Protein AF-A0A834WHI6-F1 (afdb_monomer_lite)

Sequence (49 aa):
MASTQASLLLQKQLKDLCKNPVDGFSAGLVDENNIFEWSVTIIGPPDTL

Radius of gyration: 13.5 Å; chains: 1; bounding box: 32×17×40 Å

Structure (mmCIF, N/CA/C/O backbone):
data_AF-A0A834WHI6-F1
#
_entry.id   AF-A0A834WHI6-F1
#
loop_
_atom_site.group_PDB
_atom_site.id
_atom_site.type_symbol
_atom_site.label_atom_id
_atom_site.label_alt_id
_atom_site.label_comp_id
_atom_site.label_asym_id
_atom_site.label_entity_id
_atom_site.label_seq_id
_atom_site.pdbx_PDB_ins_code
_atom_site.Cartn_x
_atom_site.Cartn_y
_atom_site.Cartn_z
_atom_site.occupancy
_atom_site.B_iso_or_equiv
_atom_site.auth_seq_id
_atom_site.auth_comp_id
_atom_site.auth_asym_id
_atom_site.auth_atom_id
_atom_site.pdbx_PDB_model_num
ATOM 1 N N . MET A 1 1 ? -12.023 6.671 21.338 1.00 56.06 1 MET A N 1
ATOM 2 C CA . MET A 1 1 ? -11.625 7.908 20.630 1.00 56.06 1 MET A CA 1
ATOM 3 C C . MET A 1 1 ? -12.528 8.043 19.417 1.00 56.06 1 MET A C 1
ATOM 5 O O . MET A 1 1 ? -12.725 7.040 18.744 1.00 56.06 1 MET A O 1
ATOM 9 N N . ALA A 1 2 ? -13.149 9.201 19.187 1.00 67.56 2 ALA A N 1
ATOM 10 C CA . ALA A 1 2 ? -13.964 9.398 17.988 1.00 67.56 2 ALA A CA 1
ATOM 11 C C . ALA A 1 2 ? -13.062 9.329 16.745 1.00 67.56 2 ALA A C 1
ATOM 13 O O . ALA A 1 2 ? -11.970 9.899 16.755 1.00 67.56 2 ALA A O 1
ATOM 14 N N . SER A 1 3 ? -13.493 8.618 15.704 1.00 74.56 3 SER A N 1
ATOM 15 C CA . SER A 1 3 ? -12.778 8.588 14.430 1.00 74.56 3 SER A CA 1
ATOM 16 C C . SER A 1 3 ? -12.754 9.992 13.827 1.00 74.56 3 SER A C 1
ATOM 18 O O . SER A 1 3 ? -13.774 10.675 13.726 1.00 74.56 3 S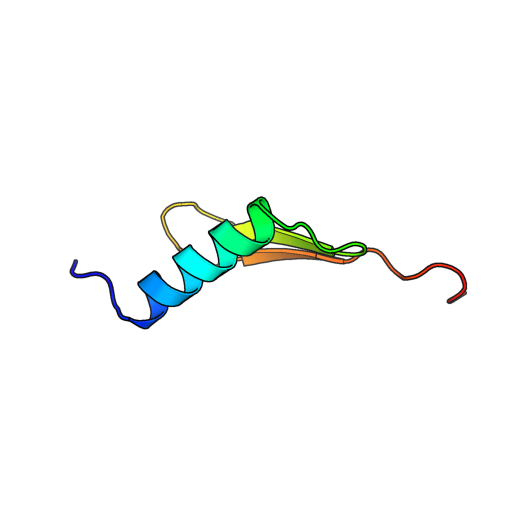ER A O 1
ATOM 20 N N . THR A 1 4 ? -11.565 10.455 13.452 1.00 90.75 4 THR A N 1
ATOM 21 C CA . THR A 1 4 ? -11.396 11.736 12.764 1.00 90.75 4 THR A CA 1
ATOM 22 C C . THR A 1 4 ? -11.781 11.576 11.296 1.00 90.75 4 THR A C 1
ATOM 24 O O . THR A 1 4 ? -11.644 10.486 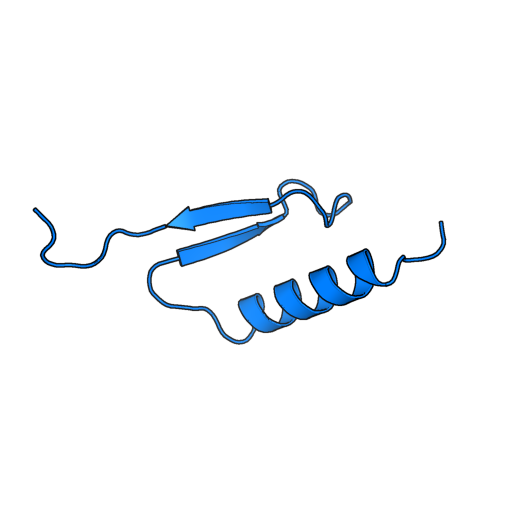10.733 1.00 90.75 4 THR A O 1
ATOM 27 N N . GLN A 1 5 ? -12.210 12.651 10.630 1.00 94.88 5 GLN A N 1
ATOM 28 C CA . GLN A 1 5 ? -12.478 12.596 9.184 1.00 94.88 5 GLN A CA 1
ATOM 29 C C . GLN A 1 5 ? -11.270 12.072 8.388 1.00 94.88 5 GLN A C 1
ATOM 31 O O . GLN A 1 5 ? -11.447 11.310 7.442 1.00 94.88 5 GLN A O 1
ATOM 36 N N . ALA A 1 6 ? -10.051 12.404 8.825 1.00 94.75 6 ALA A N 1
ATOM 37 C CA . ALA A 1 6 ? -8.820 11.874 8.249 1.00 94.75 6 ALA A CA 1
ATOM 38 C C . ALA A 1 6 ? -8.738 10.341 8.366 1.00 94.75 6 ALA A C 1
ATOM 40 O O . ALA A 1 6 ? -8.506 9.668 7.366 1.00 94.75 6 ALA A O 1
ATOM 41 N N . SER A 1 7 ? -9.005 9.775 9.552 1.00 94.38 7 SER A N 1
ATOM 42 C CA . SER A 1 7 ? -9.004 8.314 9.735 1.00 94.38 7 SER A CA 1
ATOM 43 C C . SER A 1 7 ? -10.047 7.604 8.864 1.00 94.38 7 SER A C 1
ATOM 45 O O . SER A 1 7 ? -9.752 6.560 8.289 1.00 94.38 7 SER A O 1
ATOM 47 N N . LEU A 1 8 ? -11.236 8.193 8.700 1.00 95.62 8 LEU A N 1
ATOM 48 C CA . LEU A 1 8 ? -12.298 7.633 7.860 1.00 95.62 8 LEU A CA 1
ATOM 49 C C . LEU A 1 8 ? -11.921 7.646 6.374 1.00 95.62 8 LEU A C 1
ATOM 51 O O . LEU A 1 8 ? -12.188 6.680 5.657 1.00 95.62 8 LEU A O 1
ATOM 55 N N . LEU A 1 9 ? -11.285 8.726 5.911 1.00 96.75 9 LEU A N 1
ATOM 56 C CA . LEU A 1 9 ? -10.798 8.828 4.538 1.00 96.75 9 LEU A CA 1
ATOM 57 C C . LEU A 1 9 ? -9.720 7.777 4.252 1.00 96.75 9 LEU A C 1
ATOM 59 O O . LEU A 1 9 ? -9.833 7.056 3.262 1.00 96.75 9 LEU A O 1
ATOM 63 N N . LEU A 1 10 ? -8.727 7.649 5.135 1.00 96.06 10 LEU A N 1
ATOM 64 C CA . LEU A 1 10 ? -7.636 6.686 4.970 1.00 96.06 10 LEU A CA 1
ATOM 65 C C . LEU A 1 10 ? -8.144 5.239 4.992 1.00 96.06 10 LEU A C 1
ATOM 67 O O . LEU A 1 10 ? -7.737 4.437 4.157 1.00 96.06 10 LEU A O 1
ATOM 71 N N . GLN A 1 11 ? -9.098 4.908 5.869 1.00 94.88 11 GLN A N 1
ATOM 72 C CA . GLN A 1 11 ? -9.747 3.589 5.876 1.00 94.88 11 GLN A CA 1
ATOM 73 C C . GLN A 1 11 ? -10.471 3.290 4.560 1.00 94.88 11 GLN A C 1
ATOM 75 O O . GLN A 1 11 ? -10.395 2.171 4.049 1.00 94.88 11 GLN A O 1
ATOM 80 N N . LYS A 1 12 ? -11.170 4.283 3.993 1.00 96.12 12 LYS A N 1
ATOM 81 C CA . LYS A 1 12 ? -11.820 4.137 2.687 1.00 96.12 12 LYS A CA 1
ATOM 82 C C . LYS A 1 12 ? -10.785 3.895 1.586 1.00 96.12 12 LYS A C 1
ATOM 84 O O . LYS A 1 12 ? -10.945 2.952 0.820 1.00 96.12 12 LYS A O 1
ATOM 89 N N . GLN A 1 13 ? -9.727 4.702 1.537 1.00 95.19 13 GLN A N 1
ATOM 90 C CA . GLN A 1 13 ? -8.665 4.575 0.534 1.00 95.19 13 GLN A CA 1
ATOM 91 C C . GLN A 1 13 ? -7.952 3.223 0.621 1.00 95.19 13 GLN A C 1
ATOM 93 O O . GLN A 1 13 ? -7.752 2.582 -0.406 1.00 95.19 13 GLN A O 1
ATOM 98 N N . LEU A 1 14 ? -7.642 2.751 1.834 1.00 95.00 14 LEU A N 1
ATOM 99 C CA . LEU A 1 14 ? -7.054 1.428 2.049 1.00 95.00 14 LEU A CA 1
ATOM 100 C C . LEU A 1 14 ? -7.969 0.327 1.505 1.00 95.00 14 LEU A C 1
ATOM 102 O O . LEU A 1 14 ? -7.531 -0.544 0.761 1.00 95.00 14 LEU A O 1
ATOM 106 N N . LYS A 1 15 ? -9.266 0.398 1.820 1.00 95.19 15 LYS A N 1
ATOM 107 C CA . LYS A 1 15 ? -10.252 -0.571 1.332 1.00 95.19 15 LYS A CA 1
ATOM 108 C C . LYS A 1 15 ? -10.388 -0.547 -0.191 1.00 95.19 15 LYS A C 1
ATOM 110 O O . LYS A 1 15 ? -10.563 -1.603 -0.796 1.00 95.19 15 LYS A O 1
ATOM 115 N N . ASP A 1 16 ? -10.330 0.633 -0.799 1.00 95.62 16 ASP A N 1
ATOM 116 C CA . ASP A 1 16 ? -10.412 0.792 -2.250 1.00 95.62 16 ASP A CA 1
ATOM 117 C C . ASP A 1 16 ? -9.157 0.236 -2.944 1.00 95.62 16 ASP A C 1
ATOM 119 O O . ASP A 1 16 ? -9.306 -0.442 -3.960 1.00 95.62 16 ASP A O 1
ATOM 123 N N . LEU A 1 17 ? -7.965 0.417 -2.359 1.00 94.06 17 LEU A N 1
ATOM 124 C CA . LEU A 1 17 ? -6.707 -0.189 -2.818 1.00 94.06 17 LEU A CA 1
ATOM 125 C C . LEU A 1 17 ? -6.717 -1.720 -2.706 1.00 94.06 17 LEU A C 1
ATOM 127 O O . LEU A 1 17 ? -6.291 -2.402 -3.630 1.00 94.06 17 LEU A O 1
ATOM 131 N N . CYS A 1 18 ? -7.246 -2.283 -1.614 1.00 89.62 18 CYS A N 1
ATOM 132 C CA . CYS A 1 18 ? -7.367 -3.740 -1.474 1.00 89.62 18 CYS A CA 1
ATOM 133 C C . CYS A 1 18 ? -8.335 -4.355 -2.497 1.00 89.62 18 CYS A C 1
ATOM 135 O O . CYS A 1 18 ? -8.169 -5.505 -2.892 1.00 89.62 18 CYS A O 1
ATOM 137 N N . LYS A 1 19 ? -9.374 -3.612 -2.899 1.00 94.88 19 LYS A N 1
ATOM 138 C CA . LYS A 1 19 ? -10.349 -4.062 -3.903 1.00 94.88 19 LYS A CA 1
ATOM 139 C C . LYS A 1 19 ? -9.858 -3.874 -5.333 1.00 94.88 19 LYS A C 1
ATOM 141 O O . LYS A 1 19 ? -10.176 -4.693 -6.186 1.00 94.88 19 LYS A O 1
ATOM 146 N N . ASN A 1 20 ? -9.143 -2.783 -5.581 1.00 93.38 20 ASN A N 1
ATOM 147 C CA . ASN A 1 20 ? -8.625 -2.402 -6.886 1.00 93.38 20 ASN A CA 1
ATOM 148 C C . ASN A 1 20 ? -7.109 -2.215 -6.744 1.00 93.38 20 ASN A C 1
ATOM 150 O O . ASN A 1 20 ? -6.649 -1.078 -6.588 1.00 93.38 20 ASN A O 1
ATOM 154 N N . PRO A 1 21 ? -6.338 -3.317 -6.717 1.00 89.75 21 PRO A N 1
ATOM 155 C CA . PRO A 1 21 ? -4.890 -3.225 -6.639 1.00 89.75 21 PRO A CA 1
ATOM 156 C C . PRO A 1 21 ? -4.357 -2.485 -7.866 1.00 89.75 21 PRO A C 1
ATOM 158 O O . PRO A 1 21 ? -4.910 -2.593 -8.962 1.00 89.75 21 PRO A O 1
ATOM 161 N N . VAL A 1 22 ? -3.289 -1.719 -7.668 1.00 90.38 22 VAL A N 1
ATOM 162 C CA . VAL A 1 22 ? -2.630 -0.984 -8.745 1.00 90.38 22 VAL A CA 1
ATOM 163 C C . VAL A 1 22 ? -1.352 -1.716 -9.115 1.00 90.38 22 VAL A C 1
ATOM 165 O O . VAL A 1 22 ? -0.557 -2.066 -8.245 1.00 90.38 22 VAL A O 1
ATOM 168 N N . ASP A 1 23 ? -1.140 -1.933 -10.407 1.00 89.31 23 ASP A N 1
ATOM 169 C CA . ASP A 1 23 ? 0.081 -2.572 -10.880 1.00 89.31 23 ASP A CA 1
ATOM 170 C C . ASP A 1 23 ? 1.309 -1.711 -10.567 1.00 89.31 23 ASP A C 1
ATOM 172 O O . ASP A 1 23 ? 1.289 -0.482 -10.659 1.00 89.31 23 ASP A O 1
ATOM 176 N N . GLY A 1 24 ? 2.404 -2.369 -10.194 1.00 89.31 24 GLY A N 1
ATOM 177 C CA . GLY A 1 24 ? 3.666 -1.693 -9.906 1.00 89.31 24 GLY A CA 1
ATOM 178 C C . GLY A 1 24 ? 3.797 -1.146 -8.483 1.00 89.31 24 GLY A C 1
ATOM 179 O O . GLY A 1 24 ? 4.884 -0.706 -8.119 1.00 89.31 24 GLY A O 1
ATOM 180 N N . PHE A 1 25 ? 2.768 -1.214 -7.632 1.00 93.25 25 PHE A N 1
ATOM 181 C CA . PHE A 1 25 ? 2.962 -1.000 -6.197 1.00 93.25 25 PHE A CA 1
ATOM 182 C C . PHE A 1 25 ? 1.992 -1.803 -5.327 1.00 93.25 25 PHE A C 1
ATOM 184 O O . PHE A 1 25 ? 0.914 -2.205 -5.744 1.00 93.25 25 PHE A O 1
ATOM 191 N N . SER A 1 26 ? 2.373 -2.018 -4.073 1.00 91.75 26 SER A N 1
ATOM 192 C CA . SER A 1 26 ? 1.497 -2.549 -3.030 1.00 91.75 26 SER A CA 1
ATOM 193 C C . SER A 1 26 ? 1.615 -1.690 -1.779 1.00 91.75 26 SER A C 1
ATOM 195 O O . SER A 1 26 ? 2.680 -1.139 -1.498 1.00 91.75 26 SER A O 1
ATOM 197 N N . ALA A 1 27 ? 0.514 -1.536 -1.050 1.00 94.69 27 ALA A N 1
ATOM 198 C CA . ALA A 1 27 ? 0.451 -0.706 0.143 1.00 94.69 27 ALA A CA 1
ATOM 199 C C . ALA A 1 27 ? -0.413 -1.377 1.216 1.00 94.69 27 ALA A C 1
ATOM 201 O O . ALA A 1 27 ? -1.447 -1.969 0.905 1.00 94.69 27 ALA A O 1
ATOM 202 N N . GLY A 1 28 ? 0.005 -1.267 2.473 1.00 94.75 28 GLY A N 1
ATOM 203 C CA . GLY A 1 28 ? -0.702 -1.793 3.638 1.00 94.75 28 GLY A CA 1
ATOM 204 C C . GLY A 1 28 ? -0.281 -1.065 4.910 1.00 94.75 28 GLY A C 1
ATOM 205 O O . GLY A 1 28 ? 0.651 -0.266 4.885 1.00 94.75 28 GLY A O 1
ATOM 206 N N . LEU A 1 29 ? -0.967 -1.315 6.022 1.00 96.50 29 LEU A N 1
ATOM 207 C CA . LEU A 1 29 ? -0.605 -0.707 7.304 1.00 96.50 29 LEU A CA 1
ATOM 208 C C . LEU A 1 29 ? 0.579 -1.435 7.933 1.00 96.50 29 LEU A C 1
ATOM 210 O O . LEU A 1 29 ? 0.702 -2.651 7.802 1.00 96.50 29 LEU A O 1
ATOM 214 N N . VAL A 1 30 ? 1.436 -0.684 8.622 1.00 96.38 30 VAL A N 1
ATOM 215 C CA . VAL A 1 30 ? 2.507 -1.271 9.446 1.00 96.38 30 VAL A CA 1
ATOM 216 C C . VAL A 1 30 ? 1.910 -1.923 10.697 1.00 96.38 30 VAL A C 1
ATOM 218 O O . VAL A 1 30 ? 2.309 -3.023 11.071 1.00 96.38 30 VAL A O 1
ATOM 221 N N . ASP A 1 31 ? 0.915 -1.266 11.299 1.00 93.81 31 ASP A N 1
ATOM 222 C CA . ASP A 1 31 ? 0.119 -1.747 12.431 1.00 93.81 31 ASP A CA 1
ATOM 223 C C . ASP A 1 31 ? -1.365 -1.448 12.165 1.00 93.81 31 ASP A C 1
ATOM 225 O O . ASP A 1 31 ? -1.739 -0.317 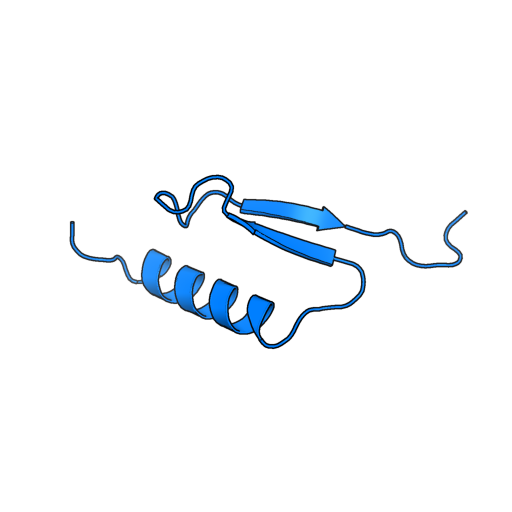11.846 1.00 93.81 31 ASP A O 1
ATOM 229 N N . GLU A 1 32 ? -2.236 -2.446 12.326 1.00 89.00 32 GLU A N 1
ATOM 230 C CA . GLU A 1 32 ? -3.686 -2.308 12.133 1.00 89.00 32 GLU A CA 1
ATOM 231 C C . GLU A 1 32 ? -4.331 -1.303 13.103 1.00 89.00 32 GLU A C 1
ATOM 233 O O . GLU A 1 32 ? -5.406 -0.765 12.827 1.00 89.00 32 GLU A O 1
ATOM 238 N N . ASN A 1 33 ? -3.661 -1.000 14.218 1.00 91.62 33 ASN A N 1
ATOM 239 C CA . ASN A 1 33 ? -4.110 -0.006 15.189 1.00 91.62 33 ASN A CA 1
ATOM 240 C C . ASN A 1 33 ? -3.739 1.436 14.799 1.00 91.62 33 ASN A C 1
ATOM 242 O O . ASN A 1 33 ? -4.267 2.381 15.394 1.00 91.62 33 ASN A O 1
ATOM 246 N N . ASN A 1 34 ? -2.868 1.627 13.800 1.00 93.94 34 ASN A N 1
ATOM 247 C CA . ASN A 1 34 ? -2.393 2.935 13.358 1.00 93.94 34 ASN A CA 1
ATOM 248 C C . ASN A 1 34 ? -2.625 3.157 11.856 1.00 93.94 34 ASN A C 1
ATOM 250 O O . ASN A 1 34 ? -1.751 2.960 11.016 1.00 93.94 34 ASN A O 1
ATOM 254 N N . ILE A 1 35 ? -3.801 3.686 11.518 1.00 94.56 35 ILE A N 1
ATOM 255 C CA . ILE A 1 35 ? -4.191 4.004 10.134 1.00 94.56 35 ILE A CA 1
ATOM 256 C C . ILE A 1 35 ? -3.307 5.066 9.450 1.00 94.56 35 ILE A C 1
ATOM 258 O O . ILE A 1 35 ? -3.432 5.283 8.248 1.00 94.56 35 ILE A O 1
ATOM 262 N N . PHE A 1 36 ? -2.440 5.763 10.186 1.00 95.38 36 PHE A N 1
ATOM 263 C CA . PHE A 1 36 ? -1.572 6.807 9.636 1.00 95.38 36 PHE A CA 1
ATOM 264 C C . PHE A 1 36 ? -0.186 6.293 9.230 1.00 95.38 36 PHE A C 1
ATOM 266 O O . PHE A 1 36 ? 0.579 7.049 8.637 1.00 95.38 36 PHE A O 1
ATOM 273 N N . GLU A 1 37 ? 0.136 5.026 9.503 1.00 97.12 37 GLU A N 1
ATOM 274 C CA . GLU A 1 37 ? 1.444 4.440 9.215 1.00 97.12 37 GLU A CA 1
ATOM 275 C C . GLU A 1 37 ? 1.336 3.296 8.204 1.00 97.12 37 GLU A C 1
ATOM 277 O O . GLU A 1 37 ? 0.677 2.281 8.439 1.00 97.12 37 GLU A O 1
ATOM 282 N N . TRP A 1 38 ? 1.974 3.484 7.049 1.00 96.62 38 TRP A N 1
ATOM 283 C CA . TRP A 1 38 ? 1.822 2.614 5.888 1.00 96.62 38 TRP A CA 1
ATOM 284 C C . TRP A 1 38 ? 3.175 2.078 5.432 1.00 96.62 38 TRP A C 1
ATOM 286 O O . TRP A 1 38 ? 4.149 2.820 5.323 1.00 96.62 38 TRP A O 1
ATOM 296 N N . SER A 1 39 ? 3.202 0.790 5.111 1.00 96.38 39 SER A N 1
ATOM 297 C CA . SER A 1 39 ? 4.268 0.148 4.358 1.00 96.38 39 SER A CA 1
ATOM 298 C C . SER A 1 39 ? 3.883 0.123 2.885 1.00 96.38 39 SER A C 1
ATOM 300 O O . SER A 1 39 ? 2.785 -0.315 2.530 1.00 96.38 39 SER A O 1
ATOM 302 N N . VAL A 1 40 ? 4.782 0.598 2.024 1.00 95.00 40 VAL A N 1
ATOM 303 C CA . VAL A 1 40 ? 4.578 0.634 0.575 1.00 95.00 40 VAL A CA 1
ATOM 304 C C . VAL A 1 40 ? 5.760 -0.039 -0.104 1.00 95.00 40 VAL A C 1
ATOM 306 O O . VAL A 1 40 ? 6.912 0.285 0.170 1.00 95.00 40 VAL A O 1
ATOM 309 N N . THR A 1 41 ? 5.471 -0.963 -1.014 1.00 93.69 41 THR A N 1
ATOM 310 C CA . THR A 1 41 ? 6.464 -1.579 -1.897 1.00 93.69 41 THR A CA 1
ATOM 311 C C . THR A 1 41 ? 6.195 -1.125 -3.320 1.00 93.69 41 THR A C 1
ATOM 313 O O . THR A 1 41 ? 5.077 -1.279 -3.808 1.00 93.69 41 THR A O 1
ATOM 316 N N . ILE A 1 42 ? 7.213 -0.591 -3.991 1.00 92.56 42 ILE A N 1
ATOM 317 C CA . ILE A 1 42 ? 7.133 -0.132 -5.381 1.00 92.56 42 ILE A CA 1
ATOM 318 C C . ILE A 1 42 ? 7.990 -1.059 -6.237 1.00 92.56 42 ILE A C 1
ATOM 320 O O . ILE A 1 42 ? 9.155 -1.304 -5.927 1.00 92.56 42 ILE A O 1
ATOM 324 N N . ILE A 1 43 ? 7.404 -1.570 -7.310 1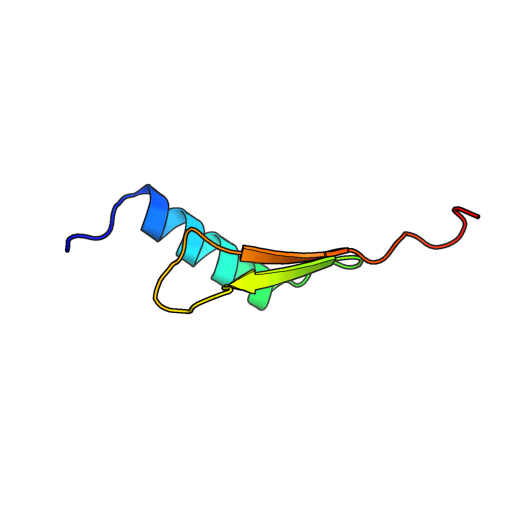.00 91.69 43 ILE A N 1
ATOM 325 C CA . ILE A 1 43 ? 8.080 -2.367 -8.325 1.00 91.69 43 ILE A CA 1
ATOM 326 C C . ILE A 1 43 ? 8.445 -1.405 -9.452 1.00 91.69 43 ILE A C 1
ATOM 328 O O . ILE A 1 43 ? 7.579 -0.726 -10.004 1.00 91.69 43 ILE A O 1
ATOM 332 N N . GLY A 1 44 ? 9.739 -1.321 -9.762 1.00 87.19 44 GLY A N 1
ATOM 333 C CA . GLY A 1 44 ? 10.215 -0.497 -10.868 1.00 87.19 44 GLY A CA 1
ATOM 334 C C . GLY A 1 44 ? 9.546 -0.918 -12.183 1.00 87.19 44 GLY A C 1
ATOM 335 O O . GLY A 1 44 ? 9.369 -2.120 -12.404 1.00 87.19 44 GLY A O 1
ATOM 336 N N . PRO A 1 45 ? 9.150 0.037 -13.040 1.00 86.31 45 PRO A N 1
ATOM 337 C CA . PRO A 1 45 ? 8.587 -0.294 -14.339 1.00 86.31 45 PRO A CA 1
ATOM 338 C C . PRO A 1 45 ? 9.591 -1.114 -15.168 1.00 86.31 45 PRO A C 1
ATOM 340 O O . PRO A 1 45 ? 10.805 -0.966 -14.993 1.00 86.31 45 PRO A O 1
ATOM 343 N N . PRO A 1 46 ? 9.106 -1.986 -16.068 1.00 82.44 46 PRO A N 1
ATOM 344 C CA . PRO A 1 46 ? 9.983 -2.632 -17.032 1.00 82.44 46 PRO A CA 1
ATOM 345 C C . PRO A 1 46 ? 10.697 -1.565 -17.879 1.00 82.44 46 PRO A C 1
ATOM 347 O O . PRO A 1 46 ? 10.174 -0.471 -18.085 1.00 82.44 46 PRO A O 1
ATOM 350 N N . ASP A 1 47 ? 11.892 -1.897 -18.364 1.00 79.50 47 ASP A N 1
ATOM 351 C CA . ASP A 1 47 ? 12.666 -1.093 -19.324 1.00 79.50 47 ASP A CA 1
ATOM 352 C C . ASP A 1 47 ? 13.298 0.215 -18.798 1.00 79.50 47 ASP A C 1
ATOM 354 O O . ASP A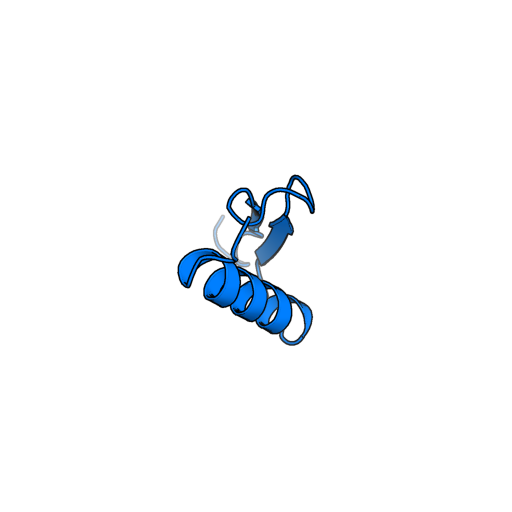 1 47 ? 13.571 1.131 -19.573 1.00 79.50 47 ASP A O 1
ATOM 358 N N . THR A 1 48 ? 13.597 0.310 -17.496 1.00 76.00 48 THR A N 1
ATOM 359 C CA . THR A 1 48 ? 14.331 1.457 -16.913 1.00 76.00 48 THR A CA 1
ATOM 360 C C . THR A 1 48 ? 15.739 1.123 -16.391 1.00 76.00 48 THR A C 1
ATOM 362 O O . THR A 1 48 ? 16.143 1.663 -15.358 1.00 76.00 48 THR A O 1
ATOM 365 N N . LEU A 1 49 ? 16.485 0.246 -17.080 1.00 58.12 49 LEU A N 1
ATOM 366 C CA . LEU A 1 49 ? 17.915 -0.034 -16.838 1.00 58.12 49 LEU A CA 1
ATOM 367 C C . LEU A 1 49 ? 18.778 0.326 -18.051 1.00 58.12 49 LEU A C 1
ATOM 369 O O . LEU A 1 49 ? 18.382 -0.047 -19.176 1.00 58.12 49 LEU A O 1
#

Foldseek 3Di:
DDQDPVLVVLVVVQVVCVVPPDPQKDKDAPDPVDSPHMDMDGHDDPPPD

Organism: NCBI:txid362788

InterPro domains:
  IPR000608 Ubiquitin-conjugating (UBC), catalytic core domain [PF00179] (10-49)
  IPR000608 Ubiquitin-conjugating (UBC), catalytic core domain [PS50127] (5-49)
  IPR016135 Ubiquitin-conjugating enzyme/RWD-like [G3DSA:3.10.110.10] (1-49)
  IPR016135 Ubiquitin-conjugating enzyme/RWD-like [SSF54495] (4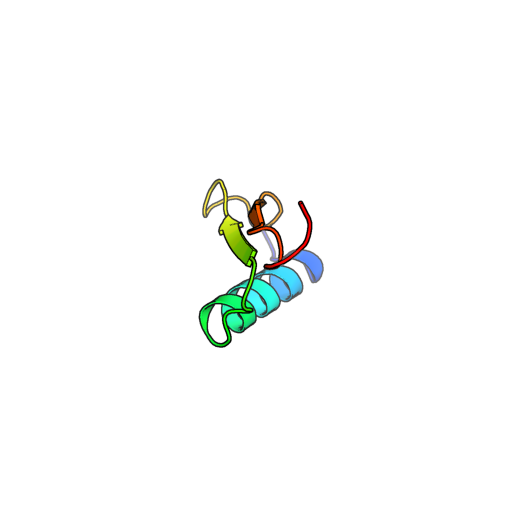-48)
  IPR050113 Ubiquitin-conjugating enzyme E2-like [PTHR24067] (4-49)

Secondary structure (DSSP, 8-state):
-PPPHHHHHHHHHHHHHHHSPPTTEEEEESSTT-TT-EEEEEPPPTT--

pLDDT: mean 90.25, std 9.15, range [56.06, 97.12]